Protein AF-A0A929DBL2-F1 (afdb_monomer_lite)

Sequence (98 aa):
MARADAPAHRRPTSDETVTLTWTVDAGEEDDVLAKQEGKVALRRRRLLRLLAEAEAANGLPTVADL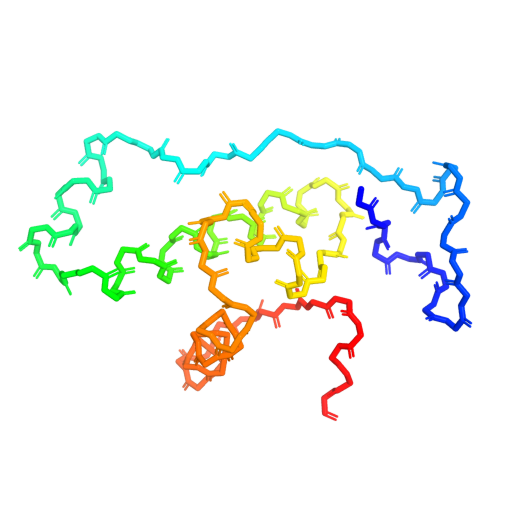AGALGFSPRTISADLAALRRQGHAVRTRGQHA

Foldseek 3Di:
DAAPPADQVDDGDPVRDDDFDACLDPPPVLVVCCVVPNDLSSLLVSLVRRQVRCVVRNHAAALVRSCVSNVHDSVSSVVSLVVCVVVVDPGGHRPDDD

Secondary structure (DSSP, 8-state):
-BBSSS-SSSPPPSTTB---------THHHHHHHHHHHHHHHHHHHHHHHHHHHHHTTB---HHHHHHHHT--HHHHHHHHHHHHHTT-----TT---

Structure (mmCIF, N/CA/C/O backbone):
data_AF-A0A929DBL2-F1
#
_entry.id   AF-A0A929DBL2-F1
#
loop_
_atom_site.group_PDB
_atom_site.id
_atom_site.type_symbol
_atom_site.label_atom_id
_atom_site.label_alt_id
_atom_site.label_comp_id
_atom_site.label_asym_id
_atom_site.label_entity_id
_atom_site.label_seq_id
_atom_site.pdbx_PDB_ins_code
_atom_site.Cartn_x
_atom_site.Cartn_y
_atom_site.Cartn_z
_atom_site.occupancy
_atom_site.B_iso_or_equiv
_atom_site.auth_seq_id
_atom_site.auth_comp_id
_atom_site.auth_asym_id
_atom_site.auth_atom_id
_atom_site.pdbx_PDB_model_num
ATOM 1 N N . MET A 1 1 ? 7.091 2.881 -10.988 1.00 90.19 1 MET A N 1
ATOM 2 C CA . MET A 1 1 ? 6.918 1.528 -10.400 1.00 90.19 1 MET A CA 1
ATOM 3 C C . MET A 1 1 ? 6.996 0.484 -11.508 1.00 90.19 1 MET A C 1
ATOM 5 O O . MET A 1 1 ? 6.784 0.856 -12.648 1.00 90.19 1 MET A O 1
ATOM 9 N N . ALA A 1 2 ? 7.322 -0.781 -11.239 1.00 91.44 2 ALA A N 1
ATOM 10 C CA . ALA A 1 2 ? 7.374 -1.809 -12.287 1.00 91.44 2 ALA A CA 1
ATOM 11 C C . ALA A 1 2 ? 5.970 -2.291 -12.701 1.00 91.44 2 ALA A C 1
ATOM 13 O O . ALA A 1 2 ? 5.083 -2.379 -11.847 1.00 91.44 2 ALA A O 1
ATOM 14 N N . ARG A 1 3 ? 5.788 -2.656 -13.975 1.00 91.81 3 ARG A N 1
ATOM 15 C CA . ARG A 1 3 ? 4.587 -3.360 -14.447 1.00 91.81 3 ARG A CA 1
ATOM 16 C C . ARG A 1 3 ? 4.518 -4.786 -13.885 1.00 91.81 3 ARG A C 1
ATOM 18 O O . ARG A 1 3 ? 5.533 -5.353 -13.452 1.00 91.81 3 ARG A O 1
ATOM 25 N N . ALA A 1 4 ? 3.314 -5.350 -13.856 1.00 89.69 4 ALA A N 1
ATOM 26 C CA . ALA A 1 4 ? 3.061 -6.689 -13.326 1.00 89.69 4 ALA A CA 1
ATOM 27 C C . ALA A 1 4 ? 3.683 -7.813 -14.172 1.00 89.69 4 ALA A C 1
ATOM 29 O O . ALA A 1 4 ? 4.122 -8.819 -13.619 1.00 89.69 4 ALA A O 1
ATOM 30 N N . ASP A 1 5 ? 3.772 -7.616 -15.484 1.00 89.06 5 ASP A N 1
ATOM 31 C CA . ASP A 1 5 ? 4.351 -8.537 -16.469 1.00 89.06 5 ASP A CA 1
ATOM 32 C C . ASP A 1 5 ? 5.870 -8.378 -16.649 1.00 89.06 5 ASP A C 1
ATOM 34 O O . ASP A 1 5 ? 6.529 -9.239 -17.233 1.00 89.06 5 ASP A O 1
ATOM 38 N N . ALA A 1 6 ? 6.453 -7.299 -16.122 1.00 88.88 6 ALA A N 1
ATOM 39 C CA . ALA A 1 6 ? 7.874 -7.041 -16.272 1.00 88.88 6 ALA A CA 1
ATOM 40 C C . ALA A 1 6 ? 8.728 -8.100 -15.537 1.00 88.88 6 ALA A C 1
ATOM 42 O O . ALA A 1 6 ? 8.417 -8.457 -14.394 1.00 88.88 6 ALA A O 1
ATOM 43 N N . PRO A 1 7 ? 9.862 -8.552 -16.104 1.00 87.50 7 PRO A N 1
ATOM 44 C CA . PRO A 1 7 ? 10.693 -9.582 -15.486 1.00 87.50 7 PRO A CA 1
ATOM 45 C C . PRO A 1 7 ? 11.136 -9.240 -14.054 1.00 87.50 7 PRO A C 1
ATOM 47 O O . PRO A 1 7 ? 11.488 -8.099 -13.745 1.00 87.50 7 PRO A O 1
ATOM 50 N N . ALA A 1 8 ? 11.131 -10.239 -13.165 1.00 83.75 8 ALA A N 1
ATOM 51 C CA . ALA A 1 8 ? 11.482 -10.065 -11.749 1.00 83.75 8 ALA A CA 1
ATOM 52 C C . ALA A 1 8 ? 12.981 -10.256 -11.440 1.00 83.75 8 ALA A C 1
ATOM 54 O O . ALA A 1 8 ? 13.456 -9.776 -10.415 1.00 83.75 8 ALA A O 1
ATOM 55 N N . HIS A 1 9 ? 13.735 -10.925 -12.319 1.00 85.06 9 HIS A N 1
ATOM 56 C CA . HIS A 1 9 ? 15.153 -11.267 -12.115 1.00 85.06 9 HIS A CA 1
ATOM 57 C C . HIS A 1 9 ? 16.131 -10.132 -12.470 1.00 85.06 9 HIS A C 1
ATOM 59 O O . HIS A 1 9 ? 17.336 -10.270 -12.279 1.00 85.06 9 HIS A O 1
ATOM 65 N N . ARG A 1 10 ? 15.631 -9.017 -13.015 1.00 88.88 10 ARG A N 1
ATOM 66 C CA . ARG A 1 10 ? 16.425 -7.836 -13.369 1.00 88.88 10 ARG A CA 1
ATOM 67 C C . ARG A 1 10 ? 15.653 -6.552 -13.093 1.00 88.88 10 ARG A C 1
ATOM 69 O O . ARG A 1 10 ? 14.450 -6.569 -12.840 1.00 88.88 10 ARG A O 1
ATOM 76 N N . ARG A 1 11 ? 16.350 -5.420 -13.180 1.00 87.25 11 ARG A N 1
ATOM 77 C CA . ARG A 1 11 ? 15.717 -4.099 -13.123 1.00 87.25 11 ARG A CA 1
ATOM 78 C C . ARG A 1 11 ? 14.777 -3.921 -14.333 1.00 87.25 11 ARG A C 1
ATOM 80 O O . ARG A 1 11 ? 15.201 -4.247 -15.447 1.00 87.25 11 ARG A O 1
ATOM 87 N N . PRO A 1 12 ? 13.545 -3.415 -14.133 1.00 88.69 12 PRO A N 1
ATOM 88 C CA . PRO A 1 12 ? 12.656 -3.072 -15.237 1.00 88.69 12 PRO A CA 1
ATOM 89 C C . PRO A 1 12 ? 13.243 -1.920 -16.061 1.00 88.69 12 PRO A C 1
ATOM 91 O O . PRO A 1 12 ? 13.865 -1.006 -15.510 1.00 88.69 12 PRO A O 1
ATOM 94 N N . THR A 1 13 ? 13.058 -1.973 -17.375 1.00 93.12 13 THR A N 1
ATOM 95 C CA . THR A 1 13 ? 13.336 -0.858 -18.288 1.00 93.12 13 THR A CA 1
ATOM 96 C C . THR A 1 13 ? 12.281 0.237 -18.136 1.00 93.12 13 THR A C 1
ATOM 98 O O . THR A 1 13 ? 11.258 0.039 -17.485 1.00 93.12 13 THR A O 1
ATOM 101 N N . SER A 1 14 ? 12.494 1.398 -18.756 1.00 89.50 14 SER A N 1
ATOM 102 C CA . SER A 1 14 ? 11.515 2.491 -18.719 1.00 89.50 14 SER A CA 1
ATOM 103 C C . SER A 1 14 ? 10.148 2.084 -19.286 1.00 89.50 14 SER A C 1
ATOM 105 O O . SER A 1 14 ? 9.129 2.459 -18.712 1.00 89.50 14 SER A O 1
ATOM 107 N N . ASP A 1 15 ? 10.109 1.273 -20.349 1.00 91.94 15 ASP A N 1
ATOM 108 C CA . ASP A 1 15 ? 8.843 0.780 -20.916 1.00 91.94 15 ASP A CA 1
ATOM 109 C C . ASP A 1 15 ? 8.153 -0.245 -20.000 1.00 91.94 15 ASP A C 1
ATOM 111 O O . ASP A 1 15 ? 6.936 -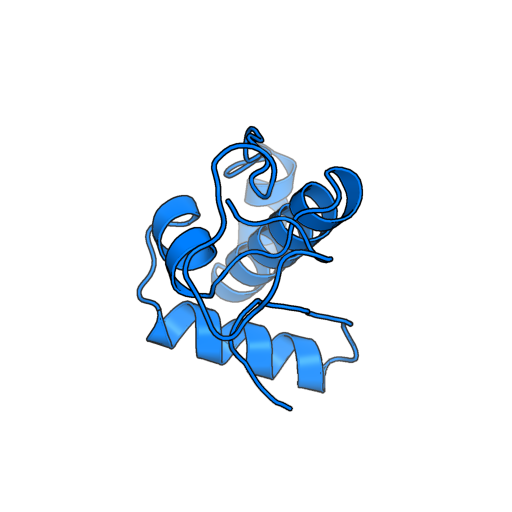0.340 -19.946 1.00 91.94 15 ASP A O 1
ATOM 115 N N . GLU A 1 16 ? 8.923 -0.945 -19.172 1.00 92.81 16 GLU A N 1
ATOM 116 C CA . GLU A 1 16 ? 8.434 -1.890 -18.164 1.00 92.81 16 GLU A CA 1
ATOM 117 C C . GLU A 1 16 ? 8.009 -1.205 -16.853 1.00 92.81 16 GLU A C 1
ATOM 119 O O . GLU A 1 16 ? 7.779 -1.872 -15.836 1.00 92.81 16 GLU A O 1
ATOM 124 N N . THR A 1 17 ? 7.912 0.128 -16.846 1.00 92.44 17 THR A N 1
ATOM 125 C CA . THR A 1 17 ? 7.445 0.900 -15.695 1.00 92.44 17 THR A CA 1
ATOM 126 C C . THR A 1 17 ? 6.103 1.573 -15.944 1.00 92.44 17 THR A C 1
ATOM 128 O O . THR A 1 17 ? 5.726 1.910 -17.063 1.00 92.44 17 THR A O 1
ATOM 131 N N . VAL A 1 18 ? 5.363 1.759 -14.856 1.00 93.31 18 VAL A N 1
ATOM 132 C CA . VAL A 1 18 ? 4.149 2.560 -14.790 1.00 93.31 18 VAL A CA 1
ATOM 133 C C . VAL A 1 18 ? 4.320 3.677 -13.766 1.00 93.31 18 VAL A C 1
ATOM 135 O O . VAL A 1 18 ? 4.903 3.486 -12.687 1.00 93.31 18 VAL A O 1
ATOM 138 N N . THR A 1 19 ? 3.808 4.848 -14.129 1.00 92.75 19 THR A N 1
ATOM 139 C CA . THR A 1 19 ? 3.667 6.012 -13.257 1.00 92.75 19 THR A CA 1
ATOM 140 C C . THR A 1 19 ? 2.212 6.114 -12.847 1.00 92.75 19 THR A C 1
ATOM 142 O O . THR A 1 19 ? 1.324 6.001 -13.687 1.00 92.75 19 THR A O 1
ATOM 145 N N . LEU A 1 20 ? 1.974 6.320 -11.560 1.00 92.88 20 LEU A N 1
ATOM 146 C CA . LEU A 1 20 ? 0.635 6.445 -11.011 1.00 92.88 20 LEU A CA 1
ATOM 147 C C . LEU A 1 20 ? 0.651 7.428 -9.836 1.00 92.88 20 LEU A C 1
ATOM 149 O O . LEU A 1 20 ? 1.689 7.623 -9.196 1.00 92.88 20 LEU A O 1
ATOM 153 N N . THR A 1 21 ? -0.500 8.032 -9.568 1.00 94.38 21 THR A N 1
ATOM 154 C CA . THR A 1 21 ? -0.697 8.940 -8.439 1.00 94.38 21 THR A CA 1
ATOM 155 C C . THR A 1 21 ? -1.438 8.195 -7.343 1.00 94.38 21 THR A C 1
ATOM 157 O O . THR A 1 21 ? -2.524 7.679 -7.582 1.00 94.38 21 THR A O 1
ATOM 160 N N . TRP A 1 22 ? -0.840 8.137 -6.156 1.00 96.62 22 TRP A N 1
ATOM 161 C CA . TRP A 1 22 ? -1.406 7.449 -5.001 1.00 96.62 22 TRP A CA 1
ATOM 162 C C . TRP A 1 22 ? -2.442 8.298 -4.275 1.00 96.62 22 TRP A C 1
ATOM 164 O O . TRP A 1 22 ? -2.141 9.426 -3.872 1.00 96.62 22 TRP A O 1
ATOM 174 N N . THR A 1 23 ? -3.594 7.711 -3.956 1.00 97.50 23 THR A N 1
ATOM 175 C CA . THR A 1 23 ? -4.504 8.296 -2.965 1.00 97.50 23 THR A CA 1
ATOM 176 C C . THR A 1 23 ? -4.039 7.904 -1.564 1.00 97.50 23 THR A C 1
ATOM 178 O O . THR A 1 23 ? -4.504 6.934 -0.960 1.00 97.50 23 THR A O 1
ATOM 181 N N . VAL A 1 24 ? -3.074 8.642 -1.016 1.00 96.25 24 VAL A N 1
ATOM 182 C CA . VAL A 1 24 ? -2.534 8.362 0.330 1.00 96.25 24 VAL A CA 1
ATOM 183 C C . VAL A 1 24 ? -3.548 8.700 1.424 1.00 96.25 24 VAL A C 1
ATOM 185 O O . VAL A 1 24 ? -3.625 7.989 2.425 1.00 96.25 24 VAL A O 1
ATOM 188 N N . ASP A 1 25 ? -4.374 9.718 1.198 1.00 95.81 25 ASP A N 1
ATOM 189 C CA . ASP A 1 25 ? -5.405 10.184 2.119 1.00 95.81 25 ASP A CA 1
ATOM 190 C C . ASP A 1 25 ? -6.724 10.393 1.364 1.00 95.81 25 ASP A C 1
ATOM 192 O O . ASP A 1 25 ? -6.734 11.082 0.345 1.00 95.81 25 ASP A O 1
ATOM 196 N N . ALA A 1 26 ? -7.812 9.779 1.838 1.00 95.69 26 ALA A N 1
ATOM 197 C CA . ALA A 1 26 ? -9.160 9.990 1.296 1.00 9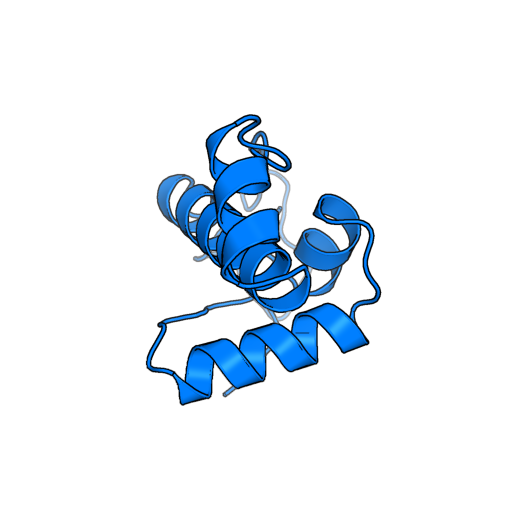5.69 26 ALA A CA 1
ATOM 198 C C . ALA A 1 26 ? -10.000 10.979 2.125 1.00 95.69 26 ALA A C 1
ATOM 200 O O . ALA A 1 26 ? -11.210 11.077 1.932 1.00 95.69 26 ALA A O 1
ATOM 201 N N . GLY A 1 27 ? -9.378 11.719 3.044 1.00 96.88 27 GLY A N 1
ATOM 202 C CA . GLY A 1 27 ? -10.043 12.731 3.852 1.00 96.88 27 GLY A CA 1
ATOM 203 C C . GLY A 1 27 ? -11.043 12.114 4.825 1.00 96.88 27 GLY A C 1
ATOM 204 O O . GLY A 1 27 ? -10.691 11.264 5.641 1.00 96.88 27 GLY A O 1
ATOM 205 N N . GLU A 1 28 ? -12.301 12.539 4.735 1.00 96.06 28 GLU A N 1
ATOM 206 C CA . GLU A 1 28 ? -13.333 12.205 5.720 1.00 96.06 28 GLU A CA 1
ATOM 207 C C . GLU A 1 28 ? -13.562 10.692 5.879 1.00 96.06 28 GLU A C 1
ATOM 209 O O . GLU A 1 28 ? -13.746 10.216 6.999 1.00 96.06 28 GLU A O 1
ATOM 214 N N . GLU A 1 29 ? -13.478 9.912 4.796 1.00 94.25 29 GLU A N 1
ATOM 215 C CA . GLU A 1 29 ? -13.608 8.449 4.867 1.00 94.25 29 GLU A CA 1
ATOM 216 C C . GLU A 1 29 ? -12.535 7.816 5.765 1.00 94.25 29 GLU A C 1
ATOM 218 O O . GLU A 1 29 ? -12.820 6.935 6.583 1.00 94.25 29 GLU A O 1
ATOM 223 N N . ASP A 1 30 ? -11.295 8.290 5.630 1.00 97.19 30 ASP A N 1
ATOM 224 C CA . ASP A 1 30 ? -10.158 7.817 6.410 1.00 97.19 30 ASP A CA 1
ATOM 225 C C . ASP A 1 30 ? -10.293 8.266 7.879 1.00 97.19 30 ASP A C 1
ATOM 227 O O . ASP A 1 30 ? -10.014 7.484 8.792 1.00 97.19 30 ASP A O 1
ATOM 231 N N . ASP A 1 31 ? -10.785 9.484 8.123 1.00 96.56 31 ASP A N 1
ATOM 232 C CA . ASP A 1 31 ? -11.026 10.012 9.470 1.00 96.56 31 ASP A CA 1
ATOM 233 C C . ASP A 1 31 ? -12.114 9.241 10.222 1.00 96.56 31 ASP A C 1
ATOM 235 O O . ASP A 1 31 ? -11.957 8.925 11.408 1.00 96.56 31 ASP A O 1
ATOM 239 N N . VAL A 1 32 ? -13.225 8.927 9.551 1.00 96.94 32 VAL A N 1
ATOM 240 C CA . VAL A 1 32 ? -14.322 8.138 10.128 1.00 96.94 32 VAL A CA 1
ATOM 241 C C . VAL A 1 32 ? -13.823 6.743 10.489 1.00 96.94 32 VAL A C 1
ATOM 243 O O . VAL A 1 32 ? -14.004 6.305 11.629 1.00 96.94 32 VAL A O 1
ATOM 246 N N . LEU A 1 33 ? -13.115 6.081 9.571 1.00 96.12 33 LEU A N 1
ATOM 247 C CA . LEU A 1 33 ? -12.548 4.759 9.820 1.00 96.12 33 LEU A CA 1
ATOM 248 C C . LEU A 1 33 ? -11.533 4.780 10.971 1.00 96.12 33 LEU A C 1
ATOM 250 O O . LEU A 1 33 ? -11.543 3.900 11.831 1.00 96.12 33 LEU A O 1
ATOM 254 N N . ALA A 1 34 ? -10.672 5.798 11.030 1.00 96.00 34 ALA A N 1
ATOM 255 C CA . ALA A 1 34 ? -9.695 5.939 12.103 1.00 96.00 34 ALA A CA 1
ATOM 256 C C . ALA A 1 34 ? -10.357 6.072 13.479 1.00 96.00 34 ALA A C 1
ATOM 258 O O . ALA A 1 34 ? -9.843 5.523 14.455 1.00 96.00 34 ALA A O 1
ATOM 259 N N . LYS A 1 35 ? -11.487 6.785 13.559 1.00 96.75 35 LYS A N 1
ATOM 260 C CA . LYS A 1 35 ? -12.267 6.944 14.795 1.00 96.75 35 LYS A CA 1
ATOM 261 C C . LYS A 1 35 ? -12.973 5.651 15.203 1.00 96.75 35 LYS A C 1
ATOM 263 O O . LYS A 1 35 ? -13.050 5.371 16.395 1.00 96.75 35 LYS A O 1
ATOM 268 N N . GLN A 1 36 ? -13.473 4.878 14.240 1.00 96.75 36 GLN A N 1
ATOM 269 C CA . GLN A 1 36 ? -14.252 3.663 14.499 1.00 96.75 36 GLN A CA 1
ATOM 270 C C . GLN A 1 36 ? -13.376 2.433 14.775 1.00 96.75 36 GLN A C 1
ATOM 272 O O . GLN A 1 36 ? -13.657 1.671 15.696 1.00 96.75 36 GLN A O 1
ATOM 277 N N . GLU A 1 37 ? -12.304 2.248 14.004 1.00 95.50 37 GLU A N 1
ATOM 278 C CA . GLU A 1 37 ? -11.512 1.008 13.989 1.00 95.50 37 GLU A CA 1
ATOM 279 C C . GLU A 1 37 ? -10.026 1.220 14.339 1.00 95.50 37 GLU A C 1
ATOM 281 O O . GLU A 1 37 ? -9.255 0.268 14.505 1.00 95.50 37 GLU A O 1
ATOM 286 N N . GLY A 1 38 ? -9.599 2.475 14.483 1.00 97.19 38 GLY A N 1
ATOM 287 C CA . GLY A 1 38 ? -8.247 2.833 14.891 1.00 97.19 38 GLY A CA 1
ATOM 288 C C . GLY A 1 38 ? -7.215 2.869 13.758 1.00 97.19 38 GLY A C 1
ATOM 289 O O . GLY A 1 38 ? -7.445 2.520 12.599 1.00 97.19 38 GLY A O 1
ATOM 290 N N . LYS A 1 39 ? -5.997 3.292 14.114 1.00 95.88 39 LYS A N 1
ATOM 291 C CA . LYS A 1 39 ? -4.919 3.601 13.153 1.00 95.88 39 LYS A CA 1
ATOM 292 C C . LYS A 1 39 ? -4.409 2.392 12.358 1.00 95.88 39 LYS A C 1
ATOM 294 O O . LYS A 1 39 ? -3.889 2.561 11.257 1.00 95.88 39 LYS A O 1
ATOM 299 N N . VAL A 1 40 ? -4.502 1.179 12.911 1.00 97.06 40 VAL A N 1
ATOM 300 C CA . VAL A 1 40 ? -4.078 -0.046 12.206 1.00 97.06 40 VAL A CA 1
ATOM 301 C C . VAL A 1 40 ? -5.068 -0.394 11.097 1.00 97.06 40 VAL A C 1
ATOM 303 O O . VAL A 1 40 ? -4.634 -0.688 9.984 1.00 97.06 40 VAL A O 1
ATOM 306 N N . ALA A 1 41 ? -6.371 -0.314 11.379 1.00 96.50 41 ALA A N 1
ATOM 307 C CA . ALA A 1 41 ? -7.417 -0.523 10.383 1.00 96.50 41 ALA A CA 1
ATOM 308 C C . ALA A 1 41 ? -7.320 0.517 9.261 1.00 96.50 41 ALA A C 1
ATOM 310 O O . ALA A 1 41 ? -7.262 0.141 8.091 1.00 96.50 41 ALA A O 1
ATOM 311 N N . LEU A 1 42 ? -7.136 1.797 9.616 1.00 97.81 42 LEU A N 1
ATOM 312 C CA . LEU A 1 42 ? -6.878 2.860 8.642 1.00 97.81 42 LEU A CA 1
ATOM 313 C C . LEU A 1 42 ? -5.695 2.519 7.726 1.00 97.81 42 LEU A C 1
ATOM 315 O O . LEU A 1 42 ? -5.820 2.543 6.504 1.00 97.81 42 LEU A O 1
ATOM 319 N N . ARG A 1 43 ? -4.535 2.166 8.293 1.00 97.88 43 ARG A N 1
ATOM 320 C CA . ARG A 1 43 ? -3.343 1.867 7.487 1.00 97.88 43 ARG A CA 1
ATOM 321 C C . ARG A 1 43 ? -3.569 0.691 6.538 1.00 97.88 43 ARG A C 1
ATOM 323 O O . ARG A 1 43 ? -3.130 0.749 5.393 1.00 97.88 43 ARG A O 1
ATOM 330 N N . ARG A 1 44 ? -4.273 -0.352 6.983 1.00 97.81 44 ARG A N 1
ATOM 331 C CA . ARG A 1 44 ? -4.633 -1.503 6.140 1.00 97.81 44 ARG A CA 1
ATOM 332 C C . ARG A 1 44 ? -5.616 -1.130 5.035 1.00 97.81 44 ARG A C 1
ATOM 334 O O . ARG A 1 44 ? -5.429 -1.577 3.908 1.00 97.81 44 ARG A O 1
ATOM 341 N N . ARG A 1 45 ? -6.601 -0.273 5.319 1.00 97.62 45 ARG A N 1
ATOM 342 C CA . ARG A 1 45 ? -7.527 0.266 4.312 1.00 97.62 45 ARG A CA 1
ATOM 343 C C . ARG A 1 45 ? -6.787 1.064 3.244 1.00 97.62 45 ARG A C 1
ATOM 345 O O . ARG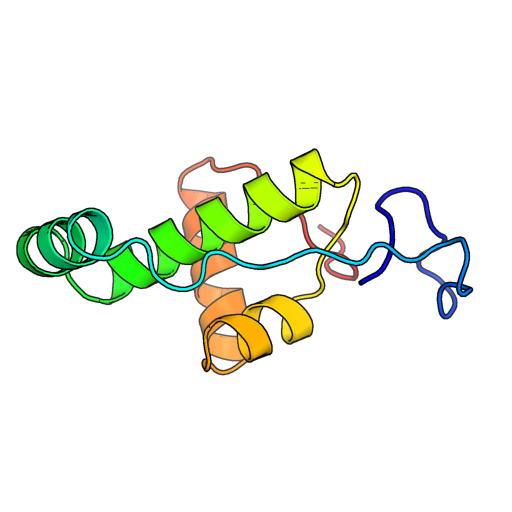 A 1 45 ? -6.983 0.803 2.060 1.00 97.62 45 ARG A O 1
ATOM 352 N N . ARG A 1 46 ? -5.889 1.965 3.654 1.00 98.06 46 ARG A N 1
ATOM 353 C CA . ARG A 1 46 ? -5.019 2.717 2.738 1.00 98.06 46 ARG A CA 1
ATOM 354 C C . ARG A 1 46 ? -4.166 1.774 1.895 1.00 98.06 46 ARG A C 1
ATOM 356 O O . ARG A 1 46 ? -4.097 1.930 0.686 1.00 98.06 46 ARG A O 1
ATOM 363 N N . LEU A 1 47 ? -3.580 0.746 2.508 1.00 97.75 47 LEU A N 1
ATOM 364 C CA . LEU A 1 47 ? -2.768 -0.241 1.797 1.00 97.75 47 LEU A CA 1
ATOM 365 C C . LEU A 1 47 ? -3.566 -0.999 0.726 1.00 97.75 47 LEU A C 1
ATOM 367 O O . LEU A 1 47 ? -3.076 -1.159 -0.387 1.00 97.75 47 LEU A O 1
ATOM 371 N N . LEU A 1 48 ? -4.793 -1.428 1.037 1.00 97.88 48 LEU A N 1
ATOM 372 C CA . LEU A 1 48 ? -5.689 -2.051 0.059 1.00 97.88 48 LEU A CA 1
ATOM 373 C C . LEU A 1 48 ? -6.043 -1.092 -1.086 1.00 97.88 48 LEU A C 1
ATOM 375 O O . LEU A 1 48 ? -6.044 -1.518 -2.237 1.00 97.88 48 LEU A O 1
ATOM 379 N N . ARG A 1 49 ? -6.283 0.192 -0.786 1.00 97.69 49 ARG A N 1
ATOM 380 C CA . ARG A 1 49 ? -6.523 1.231 -1.800 1.00 97.69 49 ARG A CA 1
ATOM 381 C C . ARG A 1 49 ? -5.334 1.374 -2.750 1.00 97.69 49 ARG A C 1
ATOM 383 O O . ARG A 1 49 ? -5.521 1.269 -3.956 1.00 97.69 49 ARG A O 1
ATOM 390 N N . LEU A 1 50 ? -4.113 1.504 -2.222 1.00 97.38 50 LEU A N 1
ATOM 391 C CA . LEU A 1 50 ? -2.909 1.584 -3.059 1.00 97.38 50 LEU A CA 1
ATOM 392 C C . LEU A 1 50 ? -2.701 0.299 -3.881 1.00 97.38 50 LEU A C 1
ATOM 394 O O . LEU A 1 50 ? -2.325 0.344 -5.043 1.00 97.38 50 LEU A O 1
ATOM 398 N N . LEU A 1 51 ? -2.970 -0.881 -3.325 1.00 96.94 51 LEU A N 1
ATOM 399 C CA . LEU A 1 51 ? -2.859 -2.118 -4.105 1.00 96.94 51 LEU A CA 1
ATOM 400 C C . LEU A 1 51 ? -3.862 -2.162 -5.267 1.00 96.94 51 LEU A C 1
ATOM 402 O O . LEU A 1 51 ? -3.482 -2.554 -6.368 1.00 96.94 51 LEU A O 1
ATOM 406 N N . ALA A 1 52 ? -5.098 -1.710 -5.046 1.00 96.31 52 ALA A N 1
ATOM 407 C CA . ALA A 1 52 ? -6.114 -1.631 -6.092 1.00 96.31 52 ALA A CA 1
ATOM 408 C C . ALA A 1 52 ? -5.755 -0.598 -7.178 1.00 96.31 52 ALA A C 1
ATOM 410 O O . ALA A 1 52 ? -5.906 -0.874 -8.364 1.00 96.31 52 ALA A O 1
ATOM 411 N N . GLU A 1 53 ? -5.227 0.567 -6.792 1.00 97.06 53 GLU A N 1
ATOM 412 C CA . GLU A 1 53 ? -4.744 1.594 -7.727 1.00 97.06 53 GLU A CA 1
ATOM 413 C C . GLU A 1 53 ? -3.562 1.090 -8.572 1.00 97.06 53 GLU A C 1
ATOM 415 O O . GLU A 1 53 ? -3.515 1.322 -9.781 1.00 97.06 53 GLU A O 1
ATOM 420 N N . ALA A 1 54 ? -2.630 0.346 -7.962 1.00 95.94 54 ALA A N 1
ATOM 421 C CA . ALA A 1 54 ? -1.561 -0.337 -8.686 1.00 95.94 54 ALA A CA 1
ATOM 422 C C . ALA A 1 54 ? -2.115 -1.326 -9.709 1.00 95.94 54 ALA A C 1
ATOM 424 O O . ALA A 1 54 ? -1.705 -1.294 -10.867 1.00 95.94 54 ALA A O 1
ATOM 425 N N . GLU A 1 55 ? -3.024 -2.200 -9.281 1.00 94.62 55 GLU A N 1
ATOM 426 C CA . GLU A 1 55 ? -3.612 -3.228 -10.134 1.00 94.62 55 GLU A CA 1
ATOM 427 C C . GLU A 1 55 ? -4.354 -2.609 -11.324 1.00 94.62 55 GLU A C 1
ATOM 429 O O . GLU A 1 55 ? -4.126 -3.016 -12.463 1.00 94.62 55 GLU A O 1
ATOM 434 N N . ALA A 1 56 ? -5.142 -1.555 -11.088 1.00 94.88 56 ALA A N 1
ATOM 435 C CA . ALA A 1 56 ? -5.830 -0.806 -12.139 1.00 94.88 56 ALA A CA 1
ATOM 436 C C . ALA A 1 56 ? -4.862 -0.188 -13.167 1.00 94.88 56 ALA A C 1
ATOM 438 O O . ALA A 1 56 ? -5.201 -0.060 -14.341 1.00 94.88 56 ALA A O 1
ATOM 439 N N . ALA A 1 57 ? -3.642 0.153 -12.744 1.00 93.94 57 ALA A N 1
ATOM 440 C CA . ALA A 1 57 ? -2.577 0.667 -13.602 1.00 93.94 57 ALA A CA 1
ATOM 441 C C . ALA A 1 57 ? -1.658 -0.436 -14.178 1.00 93.94 57 ALA A C 1
ATOM 443 O O . ALA A 1 57 ? -0.597 -0.130 -14.725 1.00 93.94 57 ALA A O 1
ATOM 444 N N . ASN A 1 58 ? -2.015 -1.720 -14.040 1.00 94.56 58 ASN A N 1
ATOM 445 C CA . ASN A 1 58 ? -1.171 -2.874 -14.388 1.00 94.56 58 ASN A CA 1
ATOM 446 C C . ASN A 1 58 ? 0.228 -2.834 -13.729 1.00 94.56 58 ASN A C 1
ATOM 448 O O . ASN A 1 58 ? 1.244 -3.280 -14.274 1.00 94.56 58 ASN A O 1
ATOM 452 N N . GLY A 1 59 ? 0.293 -2.244 -12.543 1.00 94.38 59 GLY A N 1
ATOM 453 C CA . GLY A 1 59 ? 1.490 -2.084 -11.746 1.00 94.38 59 GLY A CA 1
ATOM 454 C C . GLY A 1 59 ? 1.608 -3.149 -10.662 1.00 94.38 59 GLY A C 1
ATOM 455 O O . GLY A 1 59 ? 0.616 -3.654 -10.144 1.00 94.38 59 GLY A O 1
ATOM 456 N N . LEU A 1 60 ? 2.845 -3.462 -10.273 1.00 94.94 60 LEU A N 1
ATOM 457 C CA . LEU A 1 60 ? 3.117 -4.367 -9.161 1.00 94.94 60 LEU A CA 1
ATOM 458 C C . LEU A 1 60 ? 4.104 -3.724 -8.168 1.00 94.94 60 LEU A C 1
ATOM 460 O O . LEU A 1 60 ? 5.321 -3.800 -8.383 1.00 94.94 60 LEU A O 1
ATOM 464 N N . PRO A 1 61 ? 3.605 -3.079 -7.094 1.00 95.19 61 PRO A N 1
ATOM 465 C CA . PRO A 1 61 ? 4.439 -2.376 -6.125 1.00 95.19 61 PRO A CA 1
ATOM 466 C C . PRO A 1 61 ? 5.312 -3.336 -5.328 1.00 95.19 61 PRO A C 1
ATOM 468 O O . PRO A 1 61 ? 4.914 -4.455 -4.996 1.00 95.19 61 PRO A O 1
ATOM 471 N N . THR A 1 62 ? 6.501 -2.876 -4.957 1.00 94.25 62 THR A N 1
ATOM 472 C CA . THR A 1 62 ? 7.298 -3.509 -3.905 1.00 94.25 62 THR A CA 1
ATOM 473 C C . THR A 1 62 ? 6.800 -3.076 -2.523 1.00 94.25 62 THR A C 1
ATOM 475 O O . THR A 1 62 ? 6.081 -2.089 -2.369 1.00 94.25 62 THR A O 1
ATOM 478 N N . VAL A 1 63 ? 7.235 -3.778 -1.472 1.00 96.00 63 VAL A N 1
ATOM 479 C CA . VAL A 1 63 ? 6.993 -3.336 -0.086 1.00 96.00 63 VAL A CA 1
ATOM 480 C C . VAL A 1 63 ? 7.597 -1.952 0.174 1.00 96.00 63 VAL A C 1
ATOM 482 O O . VAL A 1 63 ? 7.016 -1.167 0.918 1.00 96.00 63 VAL A O 1
ATOM 485 N N . ALA A 1 64 ? 8.747 -1.648 -0.435 1.00 94.44 64 ALA A N 1
ATOM 486 C CA . ALA A 1 64 ? 9.415 -0.362 -0.277 1.00 94.44 64 ALA A CA 1
ATOM 487 C C . ALA A 1 64 ? 8.611 0.787 -0.908 1.00 94.44 64 ALA A C 1
ATOM 489 O O . ALA A 1 64 ? 8.511 1.846 -0.295 1.00 94.44 64 ALA A O 1
ATOM 490 N N . ASP A 1 65 ? 7.980 0.559 -2.066 1.00 95.25 65 ASP A N 1
ATOM 491 C CA . ASP A 1 65 ? 7.109 1.554 -2.710 1.00 95.25 65 ASP A CA 1
ATOM 492 C C . ASP A 1 65 ? 5.924 1.917 -1.799 1.00 95.25 65 ASP A C 1
ATOM 494 O O . ASP A 1 65 ? 5.660 3.091 -1.548 1.00 95.25 65 ASP A O 1
ATOM 498 N N . LEU A 1 66 ? 5.253 0.904 -1.237 1.00 96.94 66 LEU A N 1
ATOM 499 C CA . LEU A 1 66 ? 4.110 1.085 -0.328 1.00 96.94 66 LEU A CA 1
ATOM 500 C C . LEU A 1 66 ? 4.524 1.746 0.996 1.00 96.94 66 LEU A C 1
ATOM 502 O O . LEU A 1 66 ? 3.810 2.595 1.527 1.00 96.94 66 LEU A O 1
ATOM 506 N N . ALA A 1 67 ? 5.686 1.363 1.526 1.00 97.12 67 ALA A N 1
ATOM 507 C CA . ALA A 1 67 ? 6.276 1.955 2.723 1.00 97.12 67 ALA A CA 1
ATOM 508 C C . ALA A 1 67 ? 6.574 3.446 2.529 1.00 97.12 67 ALA A C 1
ATOM 510 O O . ALA A 1 67 ? 6.188 4.255 3.371 1.00 97.12 67 ALA A O 1
ATOM 511 N N . GLY A 1 68 ? 7.191 3.805 1.400 1.00 96.44 68 GLY A N 1
ATOM 512 C CA . GLY A 1 68 ? 7.462 5.192 1.034 1.00 96.44 68 GLY A CA 1
ATOM 513 C C . GLY A 1 68 ? 6.184 6.006 0.843 1.00 96.44 68 GLY A C 1
ATOM 514 O O . GLY A 1 68 ? 6.080 7.098 1.393 1.00 96.44 68 GLY A O 1
ATOM 515 N N . ALA A 1 69 ? 5.188 5.455 0.142 1.00 96.25 69 ALA A N 1
ATOM 516 C CA . ALA A 1 69 ? 3.917 6.136 -0.104 1.00 96.25 69 ALA A CA 1
ATOM 517 C C . ALA A 1 69 ? 3.135 6.437 1.187 1.00 96.25 69 ALA A C 1
ATOM 519 O O . ALA A 1 69 ? 2.540 7.502 1.311 1.00 96.25 69 ALA A O 1
ATOM 520 N N . LEU A 1 70 ? 3.143 5.515 2.157 1.00 96.62 70 LEU A N 1
ATOM 521 C CA . LEU A 1 70 ? 2.394 5.664 3.410 1.00 96.62 70 LEU A CA 1
ATOM 522 C C . LEU A 1 70 ? 3.222 6.242 4.571 1.00 96.62 70 LEU A C 1
ATOM 524 O O . LEU A 1 70 ? 2.667 6.471 5.644 1.00 96.62 70 LEU A O 1
ATOM 528 N N . GLY A 1 71 ? 4.532 6.439 4.400 1.00 97.00 71 GLY A N 1
ATOM 529 C CA . GLY A 1 71 ? 5.420 6.952 5.449 1.00 97.00 71 GLY A CA 1
ATOM 530 C C . GLY A 1 71 ? 5.677 5.974 6.605 1.00 97.00 71 GLY A C 1
ATOM 531 O O . GLY A 1 71 ? 5.939 6.402 7.728 1.00 97.00 71 GLY A O 1
ATOM 532 N N . PHE A 1 72 ? 5.603 4.661 6.362 1.00 97.50 72 PHE A N 1
ATOM 533 C CA . PHE A 1 72 ? 5.876 3.626 7.372 1.00 97.50 72 PHE A CA 1
ATOM 534 C C . PHE A 1 72 ? 7.108 2.797 7.019 1.00 97.50 72 PHE A C 1
ATOM 536 O O . PHE A 1 72 ? 7.570 2.778 5.885 1.00 97.50 72 PHE A O 1
ATOM 543 N N . SER A 1 73 ? 7.638 2.052 7.991 1.00 97.56 73 SER A N 1
ATOM 544 C CA . SER A 1 73 ? 8.753 1.143 7.721 1.00 97.56 73 SER A CA 1
ATOM 545 C C . SER A 1 73 ? 8.317 -0.065 6.869 1.00 97.56 73 SER A C 1
ATOM 547 O O . SER A 1 73 ? 7.202 -0.572 7.050 1.00 97.56 73 SER A O 1
ATOM 549 N N . PRO A 1 74 ? 9.208 -0.630 6.027 1.00 96.62 74 PRO A N 1
ATOM 550 C CA . PRO A 1 74 ? 8.927 -1.858 5.274 1.00 96.62 74 PRO A CA 1
ATOM 551 C C . PRO A 1 74 ? 8.492 -3.034 6.158 1.00 96.62 74 PRO A C 1
ATOM 553 O O . PRO A 1 74 ? 7.670 -3.854 5.751 1.00 96.62 74 PRO A O 1
ATOM 556 N N . ARG A 1 75 ? 9.001 -3.100 7.398 1.00 96.62 75 ARG A N 1
ATOM 557 C CA . ARG A 1 75 ? 8.599 -4.101 8.397 1.00 96.62 75 ARG A CA 1
ATOM 558 C C . ARG A 1 75 ? 7.130 -3.954 8.796 1.00 96.62 75 ARG A C 1
ATOM 560 O O . ARG A 1 75 ? 6.429 -4.959 8.877 1.00 96.62 75 ARG A O 1
ATOM 567 N N . THR A 1 76 ? 6.668 -2.723 9.019 1.00 97.31 76 THR A N 1
ATOM 568 C CA . THR A 1 76 ? 5.264 -2.438 9.363 1.00 97.31 76 THR A CA 1
ATOM 569 C C . THR A 1 76 ? 4.347 -2.827 8.211 1.00 97.31 76 THR A C 1
ATOM 571 O O . THR A 1 76 ? 3.395 -3.577 8.410 1.00 97.31 76 THR A O 1
ATOM 574 N N . ILE A 1 77 ? 4.691 -2.407 6.989 1.00 97.56 77 ILE A N 1
ATOM 575 C CA . ILE A 1 77 ? 3.925 -2.755 5.788 1.00 97.56 77 ILE A CA 1
ATOM 576 C C . ILE A 1 77 ? 3.896 -4.268 5.564 1.00 97.56 77 ILE A C 1
ATOM 578 O O . ILE A 1 77 ? 2.838 -4.823 5.293 1.00 97.56 77 ILE A O 1
ATOM 582 N N . SER A 1 78 ? 5.021 -4.965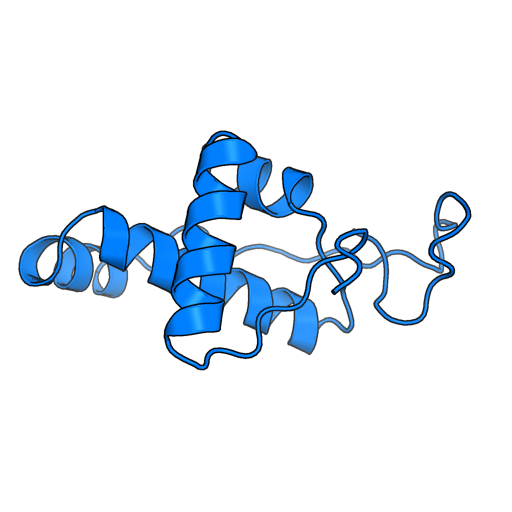 5.741 1.00 95.88 78 SER A N 1
ATOM 583 C CA . SER A 1 78 ? 5.067 -6.428 5.610 1.00 95.88 78 SER A CA 1
ATOM 584 C C . SER A 1 78 ? 4.155 -7.132 6.618 1.00 95.88 78 SER A C 1
ATOM 586 O O . SER A 1 78 ? 3.471 -8.089 6.257 1.00 95.88 78 SER A O 1
ATOM 588 N N . ALA A 1 79 ? 4.109 -6.653 7.866 1.00 96.88 79 ALA A N 1
ATOM 589 C CA . ALA A 1 79 ? 3.227 -7.202 8.894 1.00 96.88 79 ALA A CA 1
ATOM 590 C C . ALA A 1 79 ? 1.741 -6.979 8.562 1.00 96.88 79 ALA A C 1
ATOM 592 O O . ALA A 1 79 ? 0.925 -7.880 8.761 1.00 96.88 79 ALA A O 1
ATOM 593 N N . ASP A 1 80 ? 1.388 -5.814 8.014 1.00 97.81 80 ASP A N 1
ATOM 594 C CA . ASP A 1 80 ? 0.019 -5.538 7.577 1.00 97.81 80 ASP A CA 1
ATOM 595 C C . ASP A 1 80 ? -0.374 -6.327 6.330 1.00 97.81 80 ASP A C 1
ATOM 597 O O . ASP A 1 80 ? -1.471 -6.877 6.306 1.00 97.81 80 ASP A O 1
ATOM 601 N N . LEU A 1 81 ? 0.522 -6.488 5.350 1.00 96.81 81 LEU A N 1
ATOM 602 C CA . LEU A 1 81 ? 0.304 -7.388 4.211 1.00 96.81 81 LEU A CA 1
ATOM 603 C C . LEU A 1 81 ? 0.053 -8.823 4.687 1.00 96.81 81 LEU A C 1
ATOM 605 O O . LEU A 1 81 ? -0.890 -9.465 4.235 1.00 96.81 81 LEU A O 1
ATOM 609 N N . ALA A 1 82 ? 0.843 -9.324 5.640 1.00 95.69 82 ALA A N 1
ATOM 610 C CA . ALA A 1 82 ? 0.633 -10.653 6.212 1.00 95.69 82 ALA A CA 1
ATOM 611 C C . ALA A 1 82 ? -0.709 -10.766 6.960 1.00 95.69 82 ALA A C 1
ATOM 613 O O . ALA A 1 82 ? -1.380 -11.795 6.883 1.00 95.69 82 ALA A O 1
ATOM 614 N N . ALA A 1 83 ? -1.1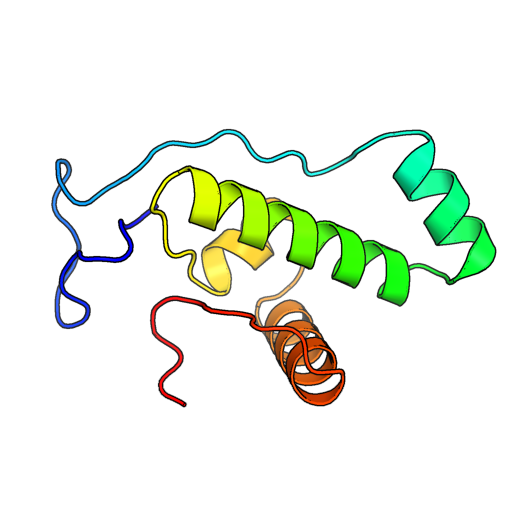29 -9.721 7.677 1.00 96.81 83 ALA A N 1
ATOM 615 C CA . ALA A 1 83 ? -2.437 -9.693 8.323 1.00 96.81 83 ALA A CA 1
ATOM 616 C C . ALA A 1 83 ? -3.587 -9.684 7.304 1.00 96.81 83 ALA A C 1
ATOM 618 O O . ALA A 1 83 ? -4.521 -10.464 7.460 1.00 96.81 83 ALA A O 1
ATOM 619 N N . LEU A 1 84 ? -3.480 -8.883 6.242 1.00 96.94 84 LEU A N 1
ATOM 620 C CA . LEU A 1 84 ? -4.456 -8.831 5.152 1.00 96.94 84 LEU A CA 1
ATOM 621 C C . LEU A 1 84 ? -4.572 -10.177 4.420 1.00 96.94 84 LEU A C 1
ATOM 623 O O . LEU A 1 84 ? -5.684 -10.626 4.156 1.00 96.94 84 LEU A O 1
ATOM 627 N N . ARG A 1 85 ? -3.452 -10.876 4.174 1.00 95.56 85 ARG A N 1
ATOM 628 C CA . ARG A 1 85 ? -3.466 -12.246 3.618 1.00 95.56 85 ARG A CA 1
ATOM 629 C C . ARG A 1 85 ? -4.233 -13.214 4.506 1.00 95.56 85 ARG A C 1
ATOM 631 O O . ARG A 1 85 ? -5.073 -13.957 4.014 1.00 95.56 85 ARG A O 1
ATOM 638 N N . ARG A 1 86 ? -3.982 -13.184 5.820 1.00 96.12 86 ARG A N 1
ATOM 639 C CA . ARG A 1 86 ? -4.706 -14.026 6.791 1.00 96.12 86 ARG A CA 1
ATOM 640 C C . ARG A 1 86 ? -6.199 -13.706 6.862 1.00 96.12 86 ARG A C 1
ATOM 642 O O . ARG A 1 86 ? -6.979 -14.580 7.212 1.00 96.12 86 ARG A O 1
ATOM 649 N N . GLN A 1 87 ? -6.585 -12.479 6.526 1.00 95.50 87 GLN A N 1
ATOM 650 C CA . GLN A 1 87 ? -7.980 -12.045 6.417 1.00 95.50 87 GLN A CA 1
ATOM 651 C C . GLN A 1 87 ? -8.622 -12.414 5.065 1.00 95.50 87 GLN A C 1
ATOM 653 O O . GLN A 1 87 ? -9.795 -12.129 4.859 1.00 95.50 87 GLN A O 1
ATOM 658 N N . GLY A 1 88 ? -7.882 -13.051 4.147 1.00 95.81 88 GLY A N 1
ATOM 659 C CA . GLY A 1 88 ? -8.389 -13.493 2.845 1.00 95.81 88 GLY A CA 1
ATOM 660 C C . GLY A 1 88 ? -8.252 -12.465 1.719 1.00 95.81 88 GLY A C 1
ATOM 661 O O . GLY A 1 88 ? -8.715 -12.716 0.609 1.00 95.81 88 GLY A O 1
ATOM 662 N N . HIS A 1 89 ? -7.600 -11.322 1.955 1.00 94.75 89 HIS A N 1
ATOM 663 C CA . HIS A 1 89 ? -7.358 -10.346 0.895 1.00 94.75 89 HIS A CA 1
ATOM 664 C C . HIS A 1 89 ? -6.255 -10.820 -0.058 1.00 94.75 89 HIS A C 1
ATOM 666 O O . HIS A 1 89 ? -5.156 -11.200 0.362 1.00 94.75 89 HIS A O 1
ATOM 672 N N . ALA A 1 90 ? -6.518 -10.717 -1.361 1.00 88.06 90 ALA A N 1
ATOM 673 C CA . ALA A 1 90 ? -5.547 -10.999 -2.410 1.00 88.06 90 ALA A CA 1
ATOM 674 C C . ALA A 1 90 ? -4.531 -9.849 -2.547 1.00 88.06 90 ALA A C 1
ATOM 676 O O . ALA A 1 90 ? -4.643 -9.003 -3.426 1.00 88.06 90 ALA A O 1
ATOM 677 N N . VAL A 1 91 ? -3.526 -9.804 -1.669 1.00 92.00 91 VAL A N 1
ATOM 678 C CA . VAL A 1 91 ? -2.473 -8.773 -1.711 1.00 92.00 91 VAL A CA 1
ATOM 679 C C . VAL A 1 91 ? -1.227 -9.276 -2.445 1.00 92.00 91 VAL A C 1
ATOM 681 O O . VAL A 1 91 ? -0.537 -10.201 -1.993 1.00 92.00 91 VAL A O 1
ATOM 684 N N . ARG A 1 92 ? -0.921 -8.652 -3.587 1.00 89.81 92 ARG A N 1
ATOM 685 C CA . ARG A 1 92 ? 0.233 -8.984 -4.436 1.00 89.81 92 ARG A CA 1
ATOM 686 C C . ARG A 1 92 ? 1.262 -7.859 -4.407 1.00 89.81 92 ARG A C 1
ATOM 688 O O . ARG A 1 92 ? 0.916 -6.695 -4.559 1.00 89.81 92 ARG A O 1
ATOM 695 N N . THR A 1 93 ? 2.530 -8.216 -4.230 1.00 91.81 93 THR A N 1
ATOM 696 C CA . THR A 1 93 ? 3.662 -7.285 -4.296 1.00 91.81 93 THR A CA 1
ATOM 697 C C . THR A 1 93 ? 4.818 -7.921 -5.057 1.00 91.81 93 THR A C 1
ATOM 699 O O . THR A 1 93 ? 4.982 -9.142 -5.069 1.00 91.81 93 THR A O 1
ATOM 702 N N . ARG A 1 94 ? 5.641 -7.099 -5.708 1.00 87.81 94 ARG A N 1
ATOM 703 C CA . ARG A 1 94 ? 6.832 -7.557 -6.429 1.00 87.81 94 ARG A CA 1
ATOM 704 C C . ARG A 1 94 ? 7.904 -7.997 -5.430 1.00 87.81 94 ARG A C 1
ATOM 706 O O . ARG A 1 94 ? 8.191 -7.283 -4.470 1.00 87.81 94 ARG A O 1
ATOM 713 N N . GLY A 1 95 ? 8.529 -9.147 -5.688 1.00 78.75 95 GLY A N 1
ATOM 714 C CA . GLY A 1 95 ? 9.661 -9.658 -4.905 1.00 78.75 95 GLY A CA 1
ATOM 715 C C . GLY A 1 95 ? 9.290 -10.391 -3.611 1.00 78.75 95 GLY A C 1
ATOM 716 O O . GLY A 1 95 ? 10.187 -10.874 -2.926 1.00 78.75 95 GLY A O 1
ATOM 717 N N . GLN A 1 96 ? 8.001 -10.524 -3.280 1.00 64.56 96 GLN A N 1
ATOM 718 C CA . GLN A 1 96 ? 7.549 -11.517 -2.304 1.00 64.56 96 GLN A CA 1
ATOM 719 C C . GLN A 1 96 ? 7.156 -12.783 -3.063 1.00 64.56 96 GLN A C 1
ATOM 721 O O . GLN A 1 96 ? 6.057 -12.873 -3.604 1.00 64.56 96 GLN A O 1
ATOM 726 N N . HIS A 1 97 ? 8.080 -13.742 -3.135 1.00 41.22 97 HIS A N 1
ATOM 727 C CA . HIS A 1 97 ? 7.703 -15.115 -3.454 1.00 41.22 97 HIS A CA 1
ATOM 728 C C . HIS A 1 97 ? 6.836 -15.642 -2.303 1.00 41.22 97 HIS A C 1
ATOM 730 O O . HIS A 1 97 ? 7.133 -15.364 -1.137 1.00 41.22 97 HIS A O 1
ATOM 736 N N . ALA A 1 98 ? 5.726 -16.288 -2.668 1.00 38.50 98 ALA A N 1
ATOM 737 C CA . ALA A 1 98 ? 4.826 -16.977 -1.749 1.00 38.50 98 ALA A CA 1
ATOM 738 C C . ALA A 1 98 ? 5.566 -18.041 -0.928 1.00 38.50 98 ALA A C 1
ATOM 740 O O . ALA A 1 98 ? 6.526 -18.631 -1.476 1.00 38.50 98 ALA A O 1
#

pLDDT: mean 93.08, std 8.98, range [38.5, 98.06]

Radius of gyration: 13.74 Å; chains: 1; bounding box: 31×30×36 Å